Protein AF-A0A3B1CP45-F1 (afdb_monomer_lite)

Secondary structure (DSSP, 8-state):
-HHHHHHHHHHHHHH--EEETTT-TTS-TTEEEEEEEEE---HHHHHHHHHHHT-------EEEEEEEE----------------------

pLDDT: mean 79.49, std 16.48, range [39.44, 93.5]

Foldseek 3Di:
DVVVVVVVVVVVCVVCQKDACVNCVVPDPFWGIKGKAWDDDPPVVQVVVCVVVVHDDDDDTDIDIDTDGDDPPPPPPPDDDDDDDDDDDDD

Organism: NCBI:txid652676

Radius of gyration: 26.21 Å; chains: 1; bounding box: 35×27×89 Å

InterPro domains:
  IPR025351 Pvc16, N-terminal [PF14065] (3-77)

Sequence (91 aa):
MGLNTLSQIIQYLQKNRVLSHHNAPELSATIERLIMELTTLPFSEQNEIWNALRTTYHPSVLYKVKMVVMRDESPTPSIISQEKTLRTASS

Structure (mmCIF, N/CA/C/O backbone):
data_AF-A0A3B1CP45-F1
#
_entry.id   AF-A0A3B1CP45-F1
#
loop_
_atom_site.group_PDB
_atom_site.id
_atom_site.type_symbol
_atom_site.label_atom_id
_atom_site.label_alt_id
_atom_site.label_comp_id
_atom_site.label_asym_id
_atom_site.label_entity_id
_atom_site.label_seq_id
_atom_site.pdbx_PDB_ins_code
_atom_site.Cartn_x
_atom_site.Cartn_y
_atom_site.Cartn_z
_atom_site.occupancy
_atom_site.B_iso_or_equiv
_atom_site.auth_seq_id
_atom_site.auth_comp_id
_atom_site.auth_asym_id
_atom_site.auth_atom_id
_atom_site.pdbx_PDB_model_num
ATOM 1 N N . MET A 1 1 ? -5.565 1.763 -20.228 1.00 60.12 1 MET A N 1
ATOM 2 C CA . MET A 1 1 ? -6.654 1.755 -19.224 1.00 60.12 1 MET A CA 1
ATOM 3 C C . MET A 1 1 ? -6.176 1.343 -17.827 1.00 60.12 1 MET A C 1
ATOM 5 O O . MET A 1 1 ? -6.424 2.101 -16.904 1.00 60.12 1 MET A O 1
ATOM 9 N N . GLY A 1 2 ? -5.432 0.240 -17.647 1.00 73.94 2 GLY A N 1
ATOM 10 C CA . GLY A 1 2 ? -5.052 -0.254 -16.304 1.00 73.94 2 GLY A CA 1
ATOM 11 C C . GLY A 1 2 ? -4.183 0.671 -15.430 1.00 73.94 2 GLY A C 1
ATOM 12 O O . GLY A 1 2 ? -4.378 0.723 -14.220 1.00 73.94 2 GLY A O 1
ATOM 13 N N . LEU A 1 3 ? -3.275 1.462 -16.016 1.00 83.69 3 LEU A N 1
ATOM 14 C CA . LEU A 1 3 ? -2.418 2.382 -15.245 1.00 83.69 3 LEU A CA 1
ATOM 15 C C . LEU A 1 3 ? -3.185 3.550 -14.611 1.00 83.69 3 LEU A C 1
ATOM 17 O O . LEU A 1 3 ? -2.789 4.040 -13.557 1.00 83.69 3 LEU A O 1
ATOM 21 N N . ASN A 1 4 ? -4.286 3.988 -15.231 1.00 86.81 4 ASN A N 1
ATOM 22 C CA . ASN A 1 4 ? -5.119 5.050 -14.670 1.00 86.81 4 ASN A CA 1
ATOM 23 C C . ASN A 1 4 ? -5.797 4.549 -13.385 1.00 86.81 4 ASN A C 1
ATOM 25 O O . ASN A 1 4 ? -5.699 5.190 -12.344 1.00 86.81 4 ASN A O 1
ATOM 29 N N . THR A 1 5 ? -6.363 3.340 -13.426 1.00 87.81 5 THR A N 1
ATOM 30 C CA . THR A 1 5 ? -6.939 2.681 -12.248 1.00 87.81 5 THR A CA 1
ATOM 31 C C . THR A 1 5 ? -5.904 2.495 -11.140 1.00 87.81 5 THR A C 1
ATOM 33 O O . THR A 1 5 ? -6.170 2.861 -9.998 1.00 87.81 5 THR A O 1
ATOM 36 N N . LEU A 1 6 ? -4.704 2.002 -11.468 1.00 88.94 6 LEU A N 1
ATOM 37 C CA . LEU A 1 6 ? -3.628 1.844 -10.486 1.00 88.94 6 LEU A CA 1
ATOM 38 C C . LEU A 1 6 ? -3.244 3.187 -9.845 1.00 88.94 6 LEU A C 1
ATOM 40 O O . LEU A 1 6 ? -3.125 3.274 -8.627 1.00 88.94 6 LEU A O 1
ATOM 44 N N . SER A 1 7 ? -3.110 4.244 -10.649 1.00 90.88 7 SER A N 1
ATOM 45 C CA . SER A 1 7 ? -2.811 5.591 -10.156 1.00 90.88 7 SER A CA 1
ATOM 46 C C . SER A 1 7 ? -3.900 6.121 -9.219 1.00 90.88 7 SER A C 1
ATOM 48 O O . SER A 1 7 ? -3.584 6.640 -8.150 1.00 90.88 7 SER A O 1
ATOM 50 N N . GLN A 1 8 ? -5.180 5.940 -9.561 1.00 91.31 8 GLN A N 1
ATOM 51 C CA . GLN A 1 8 ? -6.295 6.344 -8.700 1.00 91.31 8 GLN A CA 1
ATOM 52 C C . GLN A 1 8 ? -6.303 5.583 -7.369 1.00 91.31 8 GLN A C 1
ATOM 54 O O . GLN A 1 8 ? -6.493 6.196 -6.319 1.00 91.31 8 GLN A O 1
ATOM 59 N N . ILE A 1 9 ? -6.044 4.271 -7.395 1.00 90.75 9 ILE A N 1
ATOM 60 C CA . ILE A 1 9 ? -5.946 3.448 -6.182 1.00 90.75 9 ILE A CA 1
ATOM 61 C C . ILE A 1 9 ? -4.800 3.946 -5.297 1.00 90.75 9 ILE A C 1
ATOM 63 O O . ILE A 1 9 ? -5.000 4.175 -4.106 1.00 90.75 9 ILE A O 1
ATOM 67 N N . ILE A 1 10 ? -3.618 4.179 -5.874 1.00 91.19 10 ILE A N 1
ATOM 68 C CA . ILE A 1 10 ? -2.463 4.709 -5.138 1.00 91.19 10 ILE A CA 1
ATOM 69 C C . ILE A 1 10 ? -2.808 6.057 -4.505 1.00 91.19 10 ILE A C 1
ATOM 71 O O . ILE A 1 10 ? -2.575 6.242 -3.312 1.00 91.19 10 ILE A O 1
ATOM 75 N N . GLN A 1 11 ? -3.396 6.982 -5.266 1.00 92.44 11 GLN A N 1
ATOM 76 C CA . GLN A 1 11 ? -3.780 8.301 -4.760 1.00 92.44 11 GLN A CA 1
ATOM 77 C C . GLN A 1 11 ? -4.784 8.197 -3.609 1.00 92.44 11 GLN A C 1
ATOM 79 O O . GLN A 1 11 ? -4.618 8.856 -2.581 1.00 92.44 11 GLN A O 1
ATOM 84 N N . TYR A 1 12 ? -5.799 7.341 -3.744 1.00 91.44 12 TYR A N 1
ATOM 85 C CA . TYR A 1 12 ? -6.786 7.120 -2.694 1.00 91.44 12 TYR A CA 1
ATOM 86 C C . TYR A 1 12 ? -6.142 6.576 -1.413 1.00 91.44 12 TYR A C 1
ATOM 88 O O . TYR A 1 12 ? -6.401 7.106 -0.333 1.00 91.44 12 TYR A O 1
ATOM 96 N N . LEU A 1 13 ? -5.266 5.574 -1.527 1.00 90.69 13 LEU A N 1
ATOM 97 C CA . LEU A 1 13 ? -4.581 4.953 -0.389 1.00 90.69 13 LEU A CA 1
ATOM 98 C C . LEU A 1 13 ? -3.516 5.860 0.236 1.00 90.69 13 LEU A C 1
ATOM 100 O O . LEU A 1 13 ? -3.269 5.799 1.437 1.00 90.69 13 LEU A O 1
ATOM 104 N N . GLN A 1 14 ? -2.892 6.733 -0.555 1.00 90.25 14 GLN A N 1
ATOM 105 C CA . GLN A 1 14 ? -1.977 7.753 -0.046 1.00 90.25 14 GLN A CA 1
ATOM 106 C C . GLN A 1 14 ? -2.715 8.862 0.710 1.00 90.25 14 GLN A C 1
ATOM 108 O O . GLN A 1 14 ? -2.183 9.353 1.707 1.00 90.25 14 GLN A O 1
ATOM 113 N N . LYS A 1 15 ? -3.927 9.232 0.267 1.00 91.12 15 LYS A N 1
ATOM 114 C CA . LYS A 1 15 ? -4.801 10.199 0.948 1.00 91.12 15 LYS A CA 1
ATOM 115 C C . LYS A 1 15 ? -5.430 9.609 2.213 1.00 91.12 15 LYS A C 1
ATOM 117 O O . LYS A 1 15 ? -5.462 10.270 3.244 1.00 91.12 15 LYS A O 1
ATOM 122 N N . ASN A 1 16 ? -5.899 8.365 2.146 1.00 90.38 16 ASN A N 1
ATOM 123 C CA . ASN A 1 16 ? -6.556 7.650 3.238 1.00 90.38 16 ASN A CA 1
ATOM 124 C C . ASN A 1 16 ? -5.670 6.501 3.728 1.00 90.38 16 ASN A C 1
ATOM 126 O O . ASN A 1 16 ? -5.997 5.329 3.559 1.00 90.38 16 ASN A O 1
ATOM 130 N N . ARG A 1 17 ? -4.533 6.834 4.350 1.00 90.94 17 ARG A N 1
ATOM 131 C CA . ARG A 1 17 ? -3.614 5.813 4.884 1.00 90.94 17 ARG A CA 1
ATOM 132 C C . ARG A 1 17 ? -4.212 5.002 6.027 1.00 90.94 17 ARG A C 1
ATOM 134 O O . ARG A 1 17 ? -3.725 3.915 6.299 1.00 90.94 17 ARG A O 1
ATOM 141 N N . VAL A 1 18 ? -5.220 5.534 6.714 1.00 91.44 18 VAL A N 1
ATOM 142 C CA . VAL A 1 18 ? -5.917 4.844 7.799 1.00 91.44 18 VAL A CA 1
ATOM 143 C C . VAL A 1 18 ? -7.336 4.556 7.343 1.00 91.44 18 VAL A C 1
ATOM 145 O O . VAL A 1 18 ? -8.113 5.487 7.141 1.00 91.44 18 VAL A O 1
ATOM 148 N N . LEU A 1 19 ? -7.667 3.281 7.178 1.00 90.38 19 LEU A N 1
ATOM 149 C CA . LEU A 1 19 ? -9.032 2.828 6.95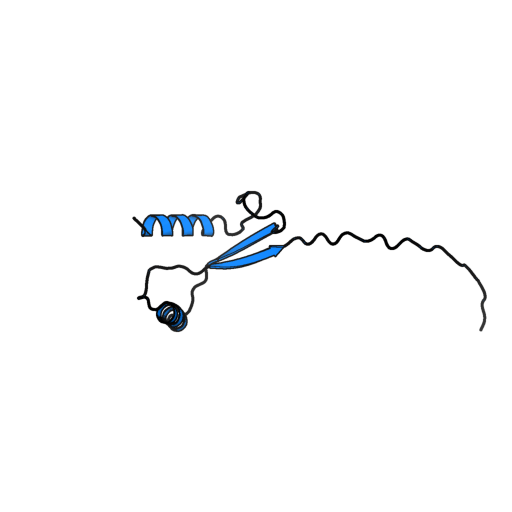9 1.00 90.38 19 LEU A CA 1
ATOM 150 C C . LEU A 1 19 ? -9.675 2.569 8.317 1.00 90.38 19 LEU A C 1
ATOM 152 O O . LEU A 1 19 ? -9.096 1.892 9.161 1.00 90.38 19 LEU A O 1
ATOM 156 N N . SER A 1 20 ? -10.851 3.126 8.538 1.00 89.75 20 SER A N 1
ATOM 157 C CA . SER A 1 20 ? -11.673 2.920 9.724 1.00 89.75 20 SER A CA 1
ATOM 158 C C . SER A 1 20 ? -13.123 2.759 9.287 1.00 89.75 20 SER A C 1
ATOM 160 O O . SER A 1 20 ? -13.467 3.033 8.137 1.00 89.75 20 SER A O 1
ATOM 162 N N . HIS A 1 21 ? -14.003 2.406 10.217 1.00 87.88 21 HIS A N 1
ATOM 163 C CA . HIS A 1 21 ? -15.439 2.315 9.948 1.00 87.88 21 HIS A CA 1
ATOM 164 C C . HIS A 1 21 ? -16.064 3.599 9.356 1.00 87.88 21 HIS A C 1
ATOM 166 O O . HIS A 1 21 ? -17.143 3.536 8.777 1.00 87.88 21 HIS A O 1
ATOM 172 N N . HIS A 1 22 ? -15.400 4.761 9.458 1.00 86.38 22 HIS A N 1
ATOM 173 C CA . HIS A 1 22 ? -15.873 6.014 8.861 1.00 86.38 22 HIS A CA 1
ATOM 174 C C . HIS A 1 22 ? -15.662 6.087 7.339 1.00 86.38 22 HIS A C 1
ATOM 176 O O . HIS A 1 22 ? -16.510 6.618 6.629 1.00 86.38 22 HIS A O 1
ATOM 182 N N . ASN A 1 23 ? -14.531 5.592 6.825 1.00 87.31 23 ASN A N 1
ATOM 183 C CA . ASN A 1 23 ? -14.205 5.661 5.392 1.00 87.31 23 ASN A CA 1
ATOM 184 C C . ASN A 1 23 ? -14.340 4.315 4.666 1.00 87.31 23 ASN A C 1
ATOM 186 O O . ASN A 1 23 ? -14.402 4.297 3.439 1.00 87.31 23 ASN A O 1
ATOM 190 N N . ALA A 1 24 ? -14.420 3.220 5.419 1.00 86.62 24 ALA A N 1
ATOM 191 C CA . ALA A 1 24 ? -14.651 1.868 4.944 1.00 86.62 24 ALA A CA 1
ATOM 192 C C . ALA A 1 24 ? -15.734 1.216 5.827 1.00 86.62 24 ALA A C 1
ATOM 194 O O . ALA A 1 24 ? -15.405 0.474 6.751 1.00 86.62 24 ALA A O 1
ATOM 195 N N . PRO A 1 25 ? -17.029 1.495 5.579 1.00 83.12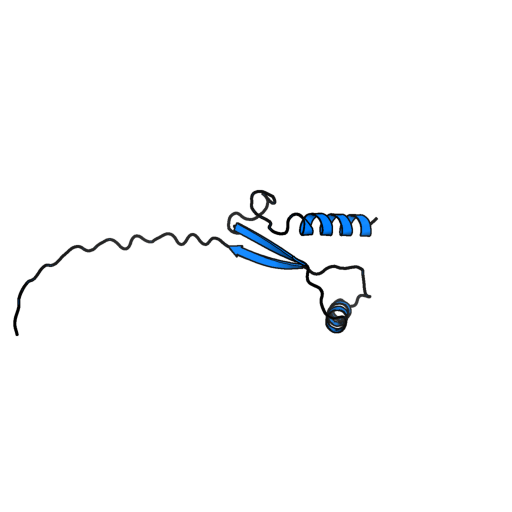 25 PRO A N 1
ATOM 196 C CA . PRO A 1 25 ? -18.124 0.944 6.384 1.00 83.12 25 PRO A CA 1
ATOM 197 C C . PRO A 1 25 ? -18.284 -0.576 6.225 1.00 83.12 25 PRO A C 1
ATOM 199 O O . PRO A 1 25 ? -18.896 -1.216 7.070 1.00 83.12 25 PRO A O 1
ATOM 202 N N . GLU A 1 26 ? -17.715 -1.159 5.166 1.00 87.00 26 GLU A N 1
ATOM 203 C CA . GLU A 1 26 ? -17.651 -2.613 4.953 1.00 87.00 26 GLU A CA 1
ATOM 204 C C . GLU A 1 26 ? -16.571 -3.303 5.806 1.00 87.00 26 GLU A C 1
ATOM 206 O O . GLU A 1 26 ? -16.433 -4.527 5.771 1.00 87.00 26 GLU A O 1
ATOM 211 N N . LEU A 1 27 ? -15.780 -2.537 6.567 1.00 85.00 27 LEU A N 1
ATOM 212 C CA . LEU A 1 27 ? -14.815 -3.096 7.502 1.00 85.00 27 LEU A CA 1
ATOM 213 C C . LEU A 1 27 ? -15.556 -3.870 8.603 1.00 85.00 27 LEU A C 1
ATOM 215 O O . LEU A 1 27 ? -16.566 -3.412 9.132 1.00 85.00 27 LEU A O 1
ATOM 219 N N . SER A 1 28 ? -15.058 -5.063 8.936 1.00 84.31 28 SER A N 1
ATOM 220 C CA . SER A 1 28 ? -15.637 -5.875 10.011 1.00 84.31 28 SER A CA 1
ATOM 221 C C . SER A 1 28 ? -15.640 -5.102 11.329 1.00 84.31 28 SER A C 1
ATOM 223 O O . SER A 1 28 ? -14.610 -4.542 11.696 1.00 84.31 28 SER A O 1
ATOM 225 N N . ALA A 1 29 ? -16.747 -5.182 12.077 1.00 82.75 29 ALA A N 1
ATOM 226 C CA . ALA A 1 29 ? -16.940 -4.517 13.371 1.00 82.75 29 ALA A CA 1
ATOM 227 C C . ALA A 1 29 ? -15.806 -4.773 14.385 1.00 82.75 29 ALA A C 1
ATOM 229 O O . ALA A 1 29 ? -15.556 -3.964 15.273 1.00 82.75 29 ALA A O 1
ATOM 230 N N . THR A 1 30 ? -15.100 -5.897 14.251 1.00 84.06 30 THR A N 1
ATOM 231 C CA . THR A 1 30 ? -13.978 -6.288 15.117 1.00 84.06 30 THR A CA 1
ATOM 232 C C . THR A 1 30 ? -12.674 -5.542 14.790 1.00 84.06 30 THR A C 1
ATOM 234 O O . THR A 1 30 ? -11.776 -5.449 15.629 1.00 84.06 30 THR A O 1
ATOM 237 N N . ILE A 1 31 ? -12.537 -5.011 13.573 1.00 85.94 31 ILE A N 1
ATOM 238 C CA . ILE A 1 31 ? -11.331 -4.330 13.094 1.00 85.94 31 ILE A CA 1
ATOM 239 C C . ILE A 1 31 ? -11.531 -2.826 13.241 1.00 85.94 31 ILE A C 1
ATOM 241 O O . ILE A 1 31 ? -12.225 -2.202 12.451 1.00 85.94 31 ILE A O 1
ATOM 245 N N . GLU A 1 32 ? -10.878 -2.212 14.221 1.00 86.12 32 GLU A N 1
ATOM 246 C CA . GLU A 1 32 ? -11.055 -0.785 14.482 1.00 86.12 32 GLU A CA 1
ATOM 247 C C . GLU A 1 32 ? -10.459 0.069 13.356 1.00 86.12 32 GLU A C 1
ATOM 249 O O . GLU A 1 32 ? -11.097 1.004 12.857 1.00 86.12 32 GLU A O 1
ATOM 254 N N . ARG A 1 33 ? -9.208 -0.238 12.981 1.00 89.38 33 ARG A N 1
ATOM 255 C CA . ARG A 1 33 ? -8.440 0.526 11.992 1.00 89.38 33 ARG A CA 1
ATOM 256 C C . ARG A 1 33 ? -7.440 -0.351 11.241 1.00 89.38 33 ARG A C 1
ATOM 258 O O . ARG A 1 33 ? -6.770 -1.195 11.838 1.00 89.38 33 ARG A O 1
ATOM 265 N N . LEU A 1 34 ? -7.272 -0.082 9.950 1.00 91.12 34 LEU A N 1
ATOM 266 C CA . LEU A 1 34 ? -6.182 -0.588 9.115 1.00 91.12 34 LEU A CA 1
ATOM 267 C C . LEU A 1 34 ? -5.282 0.567 8.700 1.00 91.12 34 LEU A C 1
ATOM 269 O O . LEU A 1 34 ? -5.767 1.610 8.282 1.00 91.12 34 LEU A O 1
ATOM 273 N N . ILE A 1 35 ? -3.972 0.383 8.774 1.00 91.94 35 ILE A N 1
ATOM 274 C CA . ILE A 1 35 ? -2.982 1.370 8.353 1.00 91.94 35 ILE A CA 1
ATOM 275 C C . ILE A 1 35 ? -2.253 0.811 7.137 1.00 91.94 35 ILE A C 1
ATOM 277 O O . ILE A 1 35 ? -1.625 -0.243 7.210 1.00 91.94 35 ILE A O 1
ATOM 281 N N . MET A 1 36 ? -2.348 1.532 6.028 1.00 93.50 36 MET A N 1
ATOM 282 C CA . MET A 1 36 ? -1.748 1.231 4.737 1.00 93.50 36 MET A CA 1
ATOM 283 C C . MET A 1 36 ? -0.423 1.991 4.617 1.00 93.50 36 MET A C 1
ATOM 285 O O . MET A 1 36 ? -0.395 3.219 4.511 1.00 93.50 36 MET A O 1
ATOM 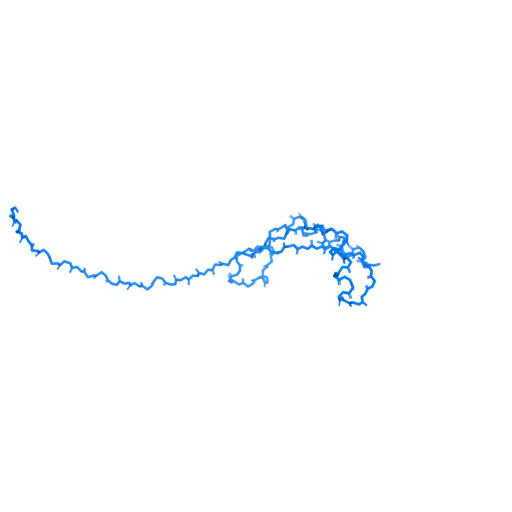289 N N . GLU A 1 37 ? 0.690 1.266 4.612 1.00 92.06 37 GLU A N 1
ATOM 290 C CA . GLU A 1 37 ? 2.031 1.827 4.450 1.00 92.06 37 GLU A CA 1
ATOM 291 C C . GLU A 1 37 ? 2.607 1.412 3.103 1.00 92.06 37 GLU A C 1
ATOM 293 O O . GLU A 1 37 ? 2.877 0.236 2.869 1.00 92.06 37 GLU A O 1
ATOM 298 N N . LEU A 1 38 ? 2.811 2.383 2.213 1.00 91.19 38 LEU A N 1
ATOM 299 C CA . LEU A 1 38 ? 3.502 2.124 0.958 1.00 91.19 38 LEU A CA 1
ATOM 300 C C . LEU A 1 38 ? 4.966 1.789 1.253 1.00 91.19 38 LEU A C 1
ATOM 302 O O . LEU A 1 38 ? 5.656 2.560 1.922 1.00 91.19 38 LEU A O 1
ATOM 306 N N . THR A 1 39 ? 5.430 0.651 0.749 1.00 90.62 39 THR A N 1
ATOM 307 C CA . THR A 1 39 ? 6.798 0.180 0.943 1.00 90.62 39 THR A CA 1
ATOM 308 C C . THR A 1 39 ? 7.427 -0.187 -0.394 1.00 90.62 39 THR A C 1
ATOM 310 O O . THR A 1 39 ? 6.753 -0.654 -1.314 1.00 90.62 39 THR A O 1
ATOM 313 N N . THR A 1 40 ? 8.729 0.045 -0.501 1.00 89.06 40 THR A N 1
ATOM 314 C CA . THR A 1 40 ? 9.513 -0.281 -1.690 1.00 89.06 40 THR A CA 1
ATOM 315 C C . THR A 1 40 ? 10.519 -1.345 -1.301 1.00 89.06 40 THR A C 1
ATOM 317 O O . THR A 1 40 ? 11.357 -1.108 -0.433 1.00 89.06 40 THR A O 1
ATOM 320 N N . LEU A 1 41 ? 10.432 -2.508 -1.943 1.00 88.00 41 LEU A N 1
ATOM 321 C CA . LEU A 1 41 ? 11.413 -3.571 -1.760 1.00 88.00 41 LEU A CA 1
ATOM 322 C C . LEU A 1 41 ? 12.677 -3.294 -2.588 1.00 88.00 41 LEU A C 1
ATOM 324 O O . LEU A 1 41 ? 12.591 -2.648 -3.638 1.00 88.00 41 LEU A O 1
ATOM 328 N N . PRO A 1 42 ? 13.843 -3.815 -2.184 1.00 90.12 42 PRO A N 1
ATOM 329 C CA . PRO A 1 42 ? 15.020 -3.880 -3.042 1.00 90.12 42 PRO A CA 1
ATOM 330 C C . PRO A 1 42 ? 14.742 -4.648 -4.341 1.00 90.12 42 PRO A C 1
ATOM 332 O O . PRO A 1 42 ? 13.878 -5.522 -4.397 1.00 90.12 42 PRO A O 1
ATOM 335 N N . PHE A 1 43 ? 15.508 -4.359 -5.396 1.00 87.06 43 PHE A N 1
ATOM 336 C CA . PHE A 1 43 ? 15.327 -4.998 -6.706 1.00 87.06 43 PHE A CA 1
ATOM 337 C C . PHE A 1 43 ? 15.465 -6.531 -6.661 1.00 87.06 43 PHE A C 1
ATOM 339 O O . PHE A 1 43 ? 14.733 -7.232 -7.354 1.00 87.06 43 PHE A O 1
ATOM 346 N N . SER A 1 44 ? 16.361 -7.059 -5.822 1.00 90.81 44 SER A N 1
ATOM 347 C CA . SER A 1 44 ? 16.533 -8.504 -5.617 1.00 90.81 44 SER A CA 1
ATOM 348 C C . SER A 1 44 ? 15.249 -9.172 -5.121 1.00 90.81 44 SER A C 1
ATOM 350 O O . SER A 1 44 ? 14.783 -10.123 -5.740 1.00 90.81 44 SER A O 1
ATOM 352 N N . GLU A 1 45 ? 14.632 -8.624 -4.075 1.00 91.31 45 GLU A N 1
ATOM 353 C CA . GLU A 1 45 ? 13.390 -9.147 -3.491 1.00 91.31 45 GLU A CA 1
ATOM 354 C C . GLU A 1 45 ? 12.204 -9.005 -4.454 1.00 91.31 45 GLU A C 1
ATOM 356 O O . GLU A 1 45 ? 11.368 -9.901 -4.562 1.00 91.31 45 GLU A O 1
ATOM 361 N N . GLN A 1 46 ? 12.144 -7.908 -5.219 1.00 89.62 46 GLN A N 1
ATOM 362 C CA . GLN A 1 46 ? 11.132 -7.760 -6.270 1.00 89.62 46 GLN A CA 1
ATOM 363 C C . GLN A 1 46 ? 11.251 -8.877 -7.315 1.00 89.62 46 GLN A C 1
ATOM 365 O O . GLN A 1 46 ? 10.242 -9.466 -7.700 1.00 89.62 46 GLN A O 1
ATOM 370 N N . ASN A 1 47 ? 12.470 -9.197 -7.759 1.00 89.38 47 ASN A N 1
ATOM 371 C CA . ASN A 1 47 ? 12.693 -10.271 -8.728 1.00 89.38 47 ASN A CA 1
ATOM 372 C C . ASN A 1 47 ? 12.323 -11.643 -8.165 1.00 89.38 47 ASN A C 1
ATOM 374 O O . ASN A 1 47 ? 11.753 -12.453 -8.890 1.00 89.38 47 ASN A O 1
ATOM 378 N N . GLU A 1 48 ? 12.608 -11.906 -6.890 1.00 91.88 48 GLU A N 1
ATOM 379 C CA . GLU A 1 48 ? 12.203 -13.150 -6.228 1.00 91.88 48 GLU A CA 1
ATOM 380 C C . GLU A 1 48 ? 10.682 -13.337 -6.251 1.00 91.88 48 GLU A C 1
ATOM 382 O O . GLU A 1 48 ? 10.210 -14.418 -6.602 1.00 91.88 48 GLU A O 1
ATOM 387 N N . ILE A 1 49 ? 9.913 -12.279 -5.972 1.00 91.75 49 ILE A N 1
ATOM 388 C CA . ILE A 1 49 ? 8.444 -12.316 -6.032 1.00 91.75 49 ILE A CA 1
ATOM 389 C C . ILE A 1 49 ? 7.966 -12.656 -7.447 1.00 91.75 49 ILE A C 1
ATOM 391 O O . ILE A 1 49 ? 7.150 -13.562 -7.624 1.00 91.75 49 ILE A O 1
ATOM 395 N N . TRP A 1 50 ? 8.480 -11.970 -8.469 1.00 90.75 50 TRP A N 1
ATOM 396 C CA . TRP A 1 50 ? 8.066 -12.215 -9.854 1.00 90.75 50 TRP A CA 1
ATOM 397 C C . TRP A 1 50 ? 8.466 -13.606 -10.354 1.00 90.75 50 TRP A C 1
ATOM 399 O O . TRP A 1 50 ? 7.660 -14.291 -10.989 1.00 90.75 50 TRP A O 1
ATOM 409 N N . ASN A 1 51 ? 9.663 -14.069 -9.988 1.00 91.50 51 ASN A N 1
ATOM 410 C CA . ASN A 1 51 ? 10.124 -15.424 -10.273 1.00 91.50 51 ASN A CA 1
ATOM 411 C C . ASN A 1 51 ? 9.223 -16.476 -9.609 1.00 91.50 51 ASN A C 1
ATOM 413 O O . ASN A 1 51 ? 8.829 -17.442 -10.265 1.00 91.50 51 ASN A O 1
ATOM 417 N N . ALA A 1 52 ? 8.843 -16.277 -8.342 1.00 92.44 52 ALA A N 1
ATOM 418 C CA . ALA A 1 52 ? 7.940 -17.173 -7.618 1.00 92.44 52 ALA A CA 1
ATOM 419 C C . ALA A 1 52 ? 6.543 -17.236 -8.261 1.00 92.44 52 ALA A C 1
ATOM 421 O O . ALA A 1 52 ? 5.936 -18.306 -8.337 1.00 92.44 52 ALA A O 1
ATOM 422 N N . LEU A 1 53 ? 6.058 -16.107 -8.784 1.00 91.06 53 LEU A N 1
ATOM 423 C CA . LEU A 1 53 ? 4.793 -16.019 -9.515 1.00 91.06 53 LEU A CA 1
ATOM 424 C C . LEU A 1 53 ? 4.886 -16.549 -10.960 1.00 91.06 53 LEU A C 1
ATOM 426 O O . LEU A 1 53 ? 3.855 -16.694 -11.616 1.00 91.06 53 LEU A O 1
ATOM 430 N N . ARG A 1 54 ? 6.093 -16.874 -11.454 1.00 90.94 54 ARG A N 1
ATOM 431 C CA . ARG A 1 54 ? 6.388 -17.230 -12.857 1.00 90.94 54 ARG A CA 1
ATOM 432 C C . ARG A 1 54 ? 5.891 -16.176 -13.852 1.00 90.94 54 ARG A C 1
ATOM 434 O O . ARG A 1 54 ? 5.410 -16.516 -14.933 1.00 90.94 54 ARG A O 1
ATOM 441 N N . THR A 1 55 ? 6.005 -14.898 -13.494 1.00 85.81 55 THR A N 1
ATOM 442 C CA . THR A 1 55 ? 5.625 -13.777 -14.365 1.00 85.81 55 THR A CA 1
ATOM 443 C C . THR A 1 55 ? 6.808 -12.857 -14.620 1.00 85.81 55 THR A C 1
ATOM 445 O O . THR A 1 55 ? 7.782 -12.830 -13.872 1.00 85.81 55 THR A O 1
ATOM 448 N N . THR A 1 56 ? 6.716 -12.058 -15.678 1.00 83.81 56 THR A N 1
ATOM 449 C CA . THR A 1 56 ? 7.656 -10.960 -15.917 1.00 83.81 56 THR A CA 1
ATOM 450 C C . THR A 1 56 ? 7.341 -9.769 -15.017 1.00 83.81 56 THR A C 1
ATOM 452 O O . THR A 1 56 ? 6.222 -9.640 -14.517 1.00 83.81 56 THR A O 1
ATOM 455 N N . TYR A 1 57 ? 8.320 -8.880 -14.842 1.00 80.81 57 TYR A N 1
ATOM 456 C CA . TYR A 1 57 ? 8.145 -7.634 -14.102 1.00 80.81 57 TYR A CA 1
ATOM 457 C C . TYR A 1 57 ? 6.977 -6.812 -14.663 1.00 80.81 57 TYR A C 1
ATOM 459 O O . TYR A 1 57 ? 6.937 -6.497 -15.856 1.00 80.81 57 TYR A O 1
ATOM 467 N N . HIS A 1 58 ? 6.049 -6.434 -13.787 1.00 81.00 58 HIS A N 1
ATOM 468 C CA . HIS A 1 58 ? 4.924 -5.563 -14.104 1.00 81.00 58 HIS A CA 1
ATOM 469 C C . HIS A 1 58 ? 4.922 -4.328 -13.197 1.00 81.00 58 HIS A C 1
ATOM 471 O O . HIS A 1 58 ? 5.447 -4.379 -12.084 1.00 81.00 58 HIS A O 1
ATOM 477 N N . PRO A 1 59 ? 4.313 -3.212 -13.638 1.00 81.50 59 PRO A N 1
ATOM 478 C CA . PRO A 1 59 ? 4.113 -2.054 -12.777 1.00 81.50 59 PRO A CA 1
ATOM 479 C C . PRO A 1 59 ? 3.214 -2.441 -11.595 1.00 81.50 59 PRO A C 1
ATOM 481 O O . PRO A 1 59 ? 2.008 -2.635 -11.753 1.00 81.50 59 PRO A O 1
ATOM 484 N N . SER A 1 60 ? 3.811 -2.554 -10.411 1.00 86.19 60 SER A N 1
ATOM 485 C CA . SER A 1 60 ? 3.138 -2.905 -9.161 1.00 86.19 60 SER A CA 1
ATOM 486 C C . SER A 1 60 ? 3.578 -1.992 -8.021 1.00 86.19 60 SER A C 1
ATOM 488 O O . SER A 1 60 ? 4.607 -1.325 -8.091 1.00 86.19 60 SER A O 1
ATOM 490 N N . VAL A 1 61 ? 2.819 -2.010 -6.931 1.00 88.94 61 VAL A N 1
ATOM 491 C CA . VAL A 1 61 ? 3.119 -1.286 -5.691 1.00 88.94 61 VAL A CA 1
ATOM 492 C C . VAL A 1 61 ? 2.863 -2.217 -4.522 1.00 88.94 61 VAL A C 1
ATOM 494 O O . VAL A 1 61 ? 1.877 -2.953 -4.532 1.00 88.94 61 VAL A O 1
ATOM 497 N N . LEU A 1 62 ? 3.733 -2.174 -3.515 1.00 90.31 62 LEU A N 1
ATOM 498 C CA . LEU A 1 62 ? 3.596 -2.992 -2.320 1.00 90.31 62 LEU A CA 1
ATOM 499 C C . LEU A 1 62 ? 3.116 -2.135 -1.149 1.00 90.31 62 LEU A C 1
ATOM 501 O O . LEU A 1 62 ? 3.680 -1.080 -0.856 1.00 90.31 62 LEU A O 1
ATOM 505 N N . TYR A 1 63 ? 2.082 -2.612 -0.463 1.00 91.69 63 TYR A N 1
ATOM 506 C CA . TYR A 1 63 ? 1.573 -1.994 0.754 1.00 91.69 63 TYR A CA 1
ATOM 507 C C . TYR A 1 63 ? 1.704 -2.962 1.921 1.00 91.69 63 TYR A C 1
ATOM 509 O O . TYR A 1 63 ? 1.250 -4.103 1.863 1.00 91.69 63 TYR A O 1
ATOM 517 N N . LYS A 1 64 ? 2.291 -2.479 3.010 1.00 91.12 64 LYS A N 1
ATOM 518 C CA . LYS A 1 64 ? 2.251 -3.131 4.310 1.00 91.12 64 LYS A CA 1
ATOM 519 C C . LYS A 1 64 ? 0.980 -2.692 5.029 1.00 91.12 64 LYS A C 1
ATOM 521 O O . LYS A 1 64 ? 0.756 -1.499 5.215 1.00 91.12 64 LYS A O 1
ATOM 526 N N . VAL A 1 65 ? 0.168 -3.657 5.449 1.00 91.62 65 VAL A N 1
ATOM 527 C CA . VAL A 1 65 ? -1.066 -3.402 6.201 1.00 91.62 65 VAL A CA 1
ATOM 528 C C . VAL A 1 65 ? -0.817 -3.688 7.677 1.00 91.62 65 VAL A C 1
ATOM 530 O O . VAL A 1 65 ? -0.416 -4.793 8.038 1.00 91.62 65 VAL A O 1
ATOM 533 N N . LYS A 1 66 ? -1.045 -2.700 8.542 1.00 91.38 66 LYS A N 1
ATOM 534 C CA . LYS A 1 66 ? -1.084 -2.882 10.002 1.00 91.38 66 LYS A CA 1
ATOM 535 C C . LYS A 1 66 ? -2.537 -2.838 10.462 1.00 91.38 66 LYS A C 1
ATOM 537 O O . LYS A 1 66 ? -3.294 -2.004 9.981 1.00 91.38 66 LYS A O 1
ATOM 542 N N . MET A 1 67 ? -2.927 -3.707 11.385 1.00 89.31 67 MET A N 1
ATOM 543 C CA . MET A 1 67 ? -4.311 -3.832 11.848 1.00 89.31 67 MET A CA 1
ATOM 544 C C . MET A 1 67 ? -4.397 -3.587 13.351 1.00 89.31 67 MET A C 1
ATOM 546 O O . MET A 1 67 ? -3.572 -4.097 14.107 1.00 89.31 67 MET A O 1
ATOM 550 N N . VAL A 1 68 ? -5.414 -2.839 13.771 1.00 85.25 68 VAL A N 1
ATOM 551 C CA . VAL A 1 68 ? -5.814 -2.695 15.172 1.00 85.25 68 VAL A CA 1
ATOM 552 C C . VAL A 1 68 ? -7.160 -3.387 15.348 1.00 85.25 68 VAL A C 1
ATOM 554 O O . VAL A 1 68 ? -8.119 -3.076 14.643 1.00 85.25 68 VAL A O 1
ATOM 557 N N . VAL A 1 69 ? -7.209 -4.348 16.268 1.00 84.00 69 VAL A N 1
ATOM 558 C CA . VAL A 1 69 ? -8.394 -5.158 16.566 1.00 84.00 69 VAL A CA 1
ATOM 559 C C . VAL A 1 69 ? -8.867 -4.816 17.971 1.00 84.00 69 VAL A C 1
ATOM 561 O O . VAL A 1 69 ? -8.074 -4.886 18.910 1.00 84.00 69 VAL A O 1
ATOM 564 N N . MET A 1 70 ? -10.148 -4.484 18.121 1.00 71.19 70 MET A N 1
ATOM 565 C CA . MET A 1 70 ? -10.768 -4.367 19.438 1.00 71.19 70 MET A CA 1
ATOM 566 C C . MET A 1 70 ? -11.209 -5.759 19.890 1.00 71.19 70 MET A C 1
ATOM 568 O O . MET A 1 70 ? -12.017 -6.412 19.231 1.00 71.19 70 MET A O 1
ATOM 572 N N . ARG A 1 71 ? -10.655 -6.229 21.009 1.00 73.75 71 ARG A N 1
ATOM 573 C CA . ARG A 1 71 ? -11.168 -7.397 21.727 1.00 73.75 71 ARG A CA 1
ATOM 574 C C . ARG A 1 71 ? -11.890 -6.882 22.956 1.00 73.75 71 ARG A C 1
ATOM 576 O O . ARG A 1 71 ? -11.242 -6.369 23.862 1.00 73.75 71 ARG A O 1
ATOM 583 N N . ASP A 1 72 ? -13.208 -6.999 22.951 1.00 64.50 72 ASP A N 1
ATOM 584 C CA . ASP A 1 72 ? -14.003 -6.772 24.148 1.00 64.50 72 ASP A CA 1
ATOM 585 C C . ASP A 1 72 ? -13.935 -8.065 24.970 1.00 64.50 72 ASP A C 1
ATOM 587 O O . ASP A 1 72 ? -14.635 -9.042 24.700 1.00 64.50 72 ASP A O 1
ATOM 591 N N . GLU A 1 73 ? -12.979 -8.135 25.897 1.00 62.19 73 GLU A N 1
ATOM 592 C CA . GLU A 1 73 ? -12.993 -9.164 26.930 1.00 62.19 73 GLU A CA 1
ATOM 593 C C . GLU A 1 73 ? -14.030 -8.723 27.957 1.00 62.19 73 GLU A C 1
ATOM 595 O O . GLU A 1 73 ? -13.806 -7.781 28.718 1.00 62.19 73 GLU A O 1
ATOM 600 N N . SER A 1 74 ? -15.199 -9.366 27.939 1.00 51.12 74 SER A N 1
ATOM 601 C CA . SER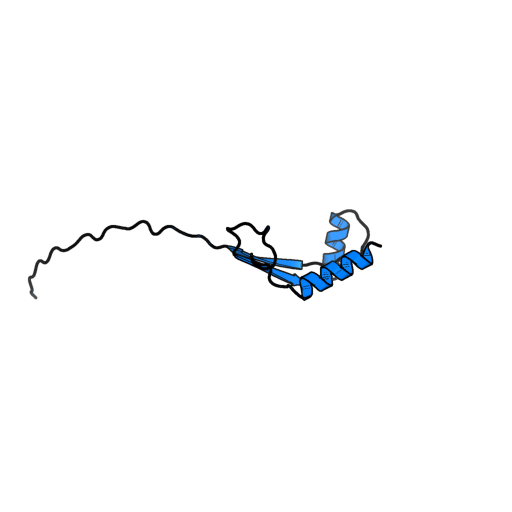 A 1 74 ? -16.227 -9.138 28.948 1.00 51.12 74 SER A CA 1
ATOM 602 C C . SER A 1 74 ? -15.589 -9.287 30.334 1.00 51.12 74 SER A C 1
ATOM 604 O O . SER A 1 74 ? -15.061 -10.370 30.622 1.00 51.12 74 SER A O 1
ATOM 606 N N . PRO A 1 75 ? -15.635 -8.266 31.209 1.00 53.88 75 PRO A N 1
ATOM 607 C CA . PRO A 1 75 ? -15.176 -8.434 32.571 1.00 53.88 75 PRO A CA 1
ATOM 608 C C . PRO A 1 75 ? -16.129 -9.437 33.207 1.00 53.88 75 PRO A C 1
ATOM 610 O O . PRO A 1 75 ? -17.292 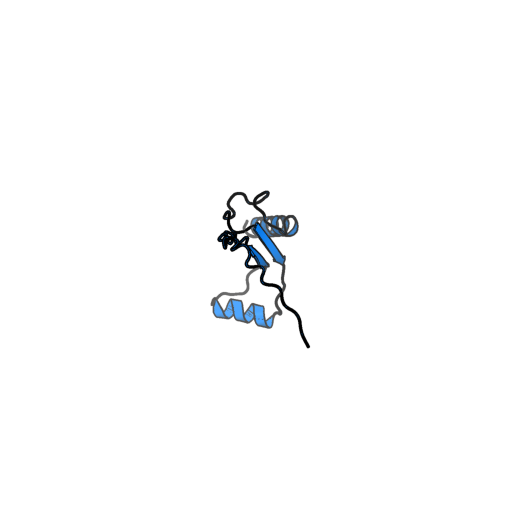-9.132 33.467 1.00 53.88 75 PRO A O 1
ATOM 613 N N . THR A 1 76 ? -15.661 -10.665 33.419 1.00 55.94 76 THR A N 1
ATOM 614 C CA . THR A 1 76 ? -16.383 -11.588 34.288 1.00 55.94 76 THR A CA 1
ATOM 615 C C . THR A 1 76 ? -16.362 -10.924 35.663 1.00 55.94 76 THR A C 1
ATOM 617 O O . THR A 1 76 ? -15.267 -10.677 36.175 1.00 55.94 76 THR A O 1
ATOM 620 N N . PRO A 1 77 ? -17.511 -10.558 36.259 1.00 52.81 77 PRO A N 1
ATOM 621 C CA . PRO A 1 77 ? -17.510 -9.940 37.570 1.00 52.81 77 PRO A CA 1
ATOM 622 C C . PRO A 1 77 ? -17.094 -11.017 38.571 1.00 52.81 77 PRO A C 1
ATOM 624 O O . PRO A 1 77 ? -17.910 -11.824 39.010 1.00 52.81 77 PRO A O 1
ATOM 627 N N . SER A 1 78 ? -15.810 -11.064 38.927 1.00 55.47 78 SER A N 1
ATOM 628 C CA . SER A 1 78 ? -15.379 -11.766 40.128 1.00 55.47 78 SER A CA 1
ATOM 629 C C . SER A 1 78 ? -15.980 -11.011 41.310 1.00 55.47 78 SER A C 1
ATOM 631 O O . SER A 1 78 ? -15.488 -9.959 41.721 1.00 55.47 78 SER A O 1
ATOM 633 N N . ILE A 1 79 ? -17.118 -11.533 41.763 1.00 60.00 79 ILE A N 1
ATOM 634 C CA . ILE A 1 79 ? -17.886 -11.099 42.922 1.00 60.00 79 ILE A CA 1
ATOM 635 C C . ILE A 1 79 ? -16.941 -10.882 44.108 1.00 60.00 79 ILE A C 1
ATOM 637 O O . ILE A 1 79 ? -16.138 -11.737 44.478 1.00 60.00 79 ILE A O 1
ATOM 641 N N . ILE A 1 80 ? -17.092 -9.707 44.701 1.00 58.16 80 ILE A N 1
ATOM 642 C CA . ILE A 1 80 ? -16.513 -9.253 45.957 1.00 58.16 80 ILE A CA 1
ATOM 643 C C . ILE A 1 80 ? -16.880 -10.267 47.055 1.00 58.16 80 ILE A C 1
ATOM 645 O O . ILE A 1 80 ? -18.058 -10.428 47.363 1.00 58.16 80 ILE A O 1
ATOM 649 N N . SER A 1 81 ? -15.899 -10.928 47.676 1.00 49.47 81 SER A N 1
ATOM 650 C CA . SER A 1 81 ? -16.092 -11.534 49.001 1.00 49.47 81 SER A CA 1
ATOM 651 C C . SER A 1 81 ? -15.626 -10.539 50.054 1.00 49.47 81 SER A C 1
ATOM 653 O O . SER A 1 81 ? -14.442 -10.219 50.153 1.00 49.47 81 SER A O 1
ATOM 655 N N . GLN A 1 82 ? -16.595 -1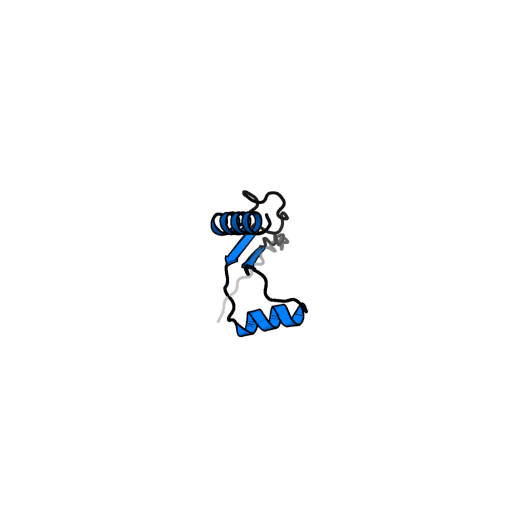0.013 50.799 1.00 45.06 82 GLN A N 1
ATOM 656 C CA . GLN A 1 82 ? -16.369 -9.188 51.971 1.00 45.06 82 GLN A CA 1
ATOM 657 C C . GLN A 1 82 ? -15.796 -10.016 53.128 1.00 45.06 82 GLN A C 1
ATOM 659 O O . GLN A 1 82 ? -16.252 -11.116 53.418 1.00 45.06 82 GLN A O 1
ATOM 664 N N . GLU A 1 83 ? -14.804 -9.409 53.773 1.00 49.94 83 GLU A N 1
ATOM 665 C CA . GLU A 1 83 ? -14.662 -9.274 55.222 1.00 49.94 83 GLU A CA 1
ATOM 666 C C . GLU A 1 83 ? -14.665 -10.539 56.101 1.00 49.94 83 GLU A C 1
ATOM 668 O O . GLU A 1 83 ? -15.694 -11.114 56.448 1.00 49.94 83 GLU A O 1
ATOM 673 N N . LYS A 1 84 ? -13.490 -10.831 56.671 1.00 39.44 84 LYS A N 1
ATOM 674 C CA . LYS A 1 84 ? -13.421 -11.220 58.080 1.00 39.44 84 LYS A CA 1
ATOM 675 C C . LYS A 1 84 ? -12.298 -10.454 58.766 1.00 39.44 84 LYS A C 1
ATOM 677 O O . LYS A 1 84 ? -11.142 -10.866 58.758 1.00 39.44 84 LYS A O 1
ATOM 682 N N . THR A 1 85 ? -12.667 -9.333 59.383 1.00 48.38 85 THR A N 1
ATOM 683 C CA . THR A 1 85 ? -11.930 -8.782 60.523 1.00 48.38 85 THR A CA 1
ATOM 684 C C . THR A 1 85 ? -11.694 -9.902 61.529 1.00 48.38 85 THR A C 1
ATOM 686 O O . THR A 1 85 ? -12.655 -10.437 62.073 1.00 48.38 85 THR A O 1
ATOM 689 N N . LEU A 1 86 ? -10.434 -10.204 61.834 1.00 47.59 86 LEU A N 1
ATOM 690 C CA . LEU A 1 86 ? -10.038 -10.619 63.175 1.00 47.59 86 LEU A CA 1
ATOM 691 C C . LEU A 1 86 ? -8.707 -9.950 63.523 1.00 47.59 86 LEU A C 1
ATOM 693 O O . LEU A 1 86 ? -7.650 -10.251 62.980 1.00 47.59 86 LEU A O 1
ATOM 697 N N . ARG A 1 87 ? -8.831 -8.990 64.438 1.00 44.66 87 ARG A N 1
ATOM 698 C CA . ARG A 1 87 ? -7.772 -8.399 65.252 1.00 44.66 87 ARG A CA 1
ATOM 699 C C . ARG A 1 87 ? -6.924 -9.474 65.941 1.00 44.66 87 ARG A C 1
ATOM 701 O O . ARG A 1 87 ? -7.458 -10.528 66.285 1.00 44.66 87 ARG A O 1
ATOM 708 N N . THR A 1 88 ? -5.689 -9.080 66.267 1.00 44.81 88 THR A N 1
ATOM 709 C CA . THR A 1 88 ? -4.842 -9.397 67.451 1.00 44.81 88 THR A CA 1
ATOM 710 C C . THR A 1 88 ? -3.418 -9.638 66.936 1.00 44.81 88 THR A C 1
ATOM 712 O O . THR A 1 88 ? -3.171 -10.630 66.271 1.00 44.81 88 THR A O 1
ATOM 715 N N . ALA A 1 89 ? -2.565 -8.611 66.894 1.00 41.78 89 ALA A N 1
ATOM 716 C CA . ALA A 1 89 ? -1.661 -8.177 67.967 1.00 41.78 89 ALA A CA 1
ATOM 717 C C . ALA A 1 89 ? -0.588 -9.214 68.341 1.00 41.78 89 ALA A C 1
ATOM 719 O O . ALA A 1 89 ? -0.899 -10.389 68.526 1.00 41.78 89 ALA A O 1
ATOM 720 N N . SER A 1 90 ? 0.603 -8.679 68.649 1.00 42.06 90 SER A N 1
ATOM 721 C CA . SER A 1 90 ? 1.734 -9.298 69.376 1.00 42.06 90 SER A CA 1
ATOM 722 C C . SER A 1 90 ? 2.581 -10.272 68.541 1.00 42.06 90 SER A C 1
ATOM 724 O O . SER A 1 90 ? 2.032 -11.123 67.857 1.00 42.06 90 SER A O 1
ATOM 726 N N . SER A 1 91 ? 3.913 -10.236 68.537 1.00 42.50 91 SER A N 1
ATOM 727 C CA . SER A 1 91 ? 4.931 -9.472 69.274 1.00 42.50 91 SER A CA 1
ATOM 728 C C . SER A 1 91 ? 6.263 -9.615 68.540 1.00 42.50 91 SER A C 1
ATOM 730 O O . SER A 1 91 ? 6.390 -10.585 67.760 1.00 42.50 91 SER A O 1
#